Protein AF-A0A392TH66-F1 (afdb_monomer_lite)

Sequence (81 aa):
MHTEADTGNIHSPKDNVTDSQAQIPPISSPLNQPLPETNIDPYLLQPINIAYPPQTSDLPPITSETDLDTVAEGIKIAAEI

Structure (mmCIF, N/CA/C/O backbone):
data_AF-A0A392TH66-F1
#
_entry.id   AF-A0A392TH66-F1
#
loop_
_atom_site.group_PDB
_atom_site.id
_atom_site.type_symbol
_atom_site.label_atom_id
_atom_site.label_alt_id
_atom_site.label_comp_id
_atom_site.label_asym_id
_atom_site.label_entity_id
_atom_site.label_seq_id
_atom_site.pdbx_PDB_ins_code
_atom_site.Cartn_x
_atom_site.Cartn_y
_atom_site.Cartn_z
_atom_site.occupancy
_atom_site.B_iso_or_equiv
_atom_site.auth_seq_id
_atom_site.auth_comp_id
_atom_site.auth_asym_id
_atom_site.auth_atom_id
_atom_site.pdbx_PDB_model_num
ATOM 1 N N . MET A 1 1 ? 60.088 18.689 43.032 1.00 45.12 1 MET A N 1
ATOM 2 C CA . MET A 1 1 ? 59.631 19.419 41.836 1.00 45.12 1 MET A CA 1
ATOM 3 C C . MET A 1 1 ? 58.117 19.432 41.853 1.00 45.12 1 MET A C 1
ATOM 5 O O . MET A 1 1 ? 57.499 18.381 41.904 1.00 45.12 1 MET A O 1
ATOM 9 N N . HIS A 1 2 ? 57.577 20.633 41.931 1.00 45.41 2 HIS A N 1
ATOM 10 C CA . HIS A 1 2 ? 56.183 21.044 41.806 1.00 45.41 2 HIS A CA 1
ATOM 11 C C . HIS A 1 2 ? 55.894 21.281 40.322 1.00 45.41 2 HIS A C 1
ATOM 13 O O . HIS A 1 2 ? 56.578 22.104 39.713 1.00 45.41 2 HIS A O 1
ATOM 19 N N . THR A 1 3 ? 54.899 20.583 39.776 1.00 56.19 3 THR A N 1
ATOM 20 C CA . THR A 1 3 ? 54.263 20.956 38.510 1.00 56.19 3 THR A CA 1
ATOM 21 C C . THR A 1 3 ? 52.762 20.754 38.668 1.00 56.19 3 THR A C 1
ATOM 23 O O . THR A 1 3 ? 52.268 19.641 38.829 1.00 56.19 3 THR A O 1
ATOM 26 N N . GLU A 1 4 ? 52.097 21.895 38.722 1.00 53.78 4 GLU A N 1
ATOM 27 C CA . GLU A 1 4 ? 50.668 22.162 38.791 1.00 53.78 4 GLU A CA 1
ATOM 28 C C . GLU A 1 4 ? 49.960 21.607 37.544 1.00 53.78 4 GLU A C 1
ATOM 30 O O . GLU A 1 4 ? 50.422 21.805 36.420 1.00 53.78 4 GLU A O 1
ATOM 35 N N . ALA A 1 5 ? 48.867 20.865 37.735 1.00 54.12 5 ALA A N 1
ATOM 36 C CA . ALA A 1 5 ? 48.008 20.423 36.642 1.00 54.12 5 ALA A CA 1
ATOM 37 C C . ALA A 1 5 ? 46.985 21.529 36.365 1.00 54.12 5 ALA A C 1
ATOM 39 O O . ALA A 1 5 ? 45.909 21.551 36.962 1.00 54.12 5 ALA A O 1
ATOM 40 N N . ASP A 1 6 ? 47.345 22.455 35.479 1.00 50.62 6 ASP A N 1
ATOM 41 C CA . ASP A 1 6 ? 46.440 23.482 34.965 1.00 50.62 6 ASP A CA 1
ATOM 42 C C . ASP A 1 6 ? 45.396 22.806 34.057 1.00 50.62 6 ASP A C 1
ATOM 44 O O . ASP A 1 6 ? 45.581 22.605 32.854 1.00 50.62 6 ASP A O 1
ATOM 48 N N . THR A 1 7 ? 44.327 22.307 34.682 1.00 52.00 7 THR A N 1
ATOM 49 C CA . THR A 1 7 ? 43.176 21.735 33.985 1.00 52.00 7 THR A CA 1
ATOM 50 C C . THR A 1 7 ? 42.379 22.895 33.424 1.00 52.00 7 THR A C 1
ATOM 52 O O . THR A 1 7 ? 41.621 23.552 34.136 1.00 52.00 7 THR A O 1
ATOM 55 N N . GLY A 1 8 ? 42.597 23.135 32.131 1.00 46.56 8 GLY A N 1
ATOM 56 C CA . GLY A 1 8 ? 41.903 24.132 31.338 1.00 46.56 8 GLY A CA 1
ATOM 57 C C . GLY A 1 8 ? 40.408 24.148 31.635 1.00 46.56 8 GLY A C 1
ATOM 58 O O . GLY A 1 8 ? 39.697 23.161 31.458 1.00 46.56 8 GLY A O 1
ATOM 59 N N . ASN A 1 9 ? 39.962 25.311 32.094 1.00 53.28 9 ASN A N 1
ATOM 60 C CA . ASN A 1 9 ? 38.577 25.732 32.187 1.00 53.28 9 ASN A CA 1
ATOM 61 C C . ASN A 1 9 ? 37.875 25.527 30.832 1.00 53.28 9 ASN A C 1
ATOM 63 O O . ASN A 1 9 ? 37.933 26.385 29.950 1.00 53.28 9 ASN A O 1
ATOM 67 N N . ILE A 1 10 ? 37.217 24.381 30.659 1.00 53.41 10 ILE A N 1
ATOM 68 C CA . ILE A 1 10 ? 36.289 24.163 29.554 1.00 53.41 10 ILE A CA 1
ATOM 69 C C . ILE A 1 10 ? 34.921 24.606 30.055 1.00 53.41 10 ILE A C 1
ATOM 71 O O . ILE A 1 10 ? 34.211 23.871 30.744 1.00 53.41 10 ILE A O 1
ATOM 75 N N . HIS A 1 11 ? 34.585 25.854 29.741 1.00 51.34 11 HIS A N 1
ATOM 76 C CA . HIS A 1 11 ? 33.251 26.408 29.898 1.00 51.34 11 HIS A CA 1
ATOM 77 C C . HIS A 1 11 ? 32.233 25.465 29.249 1.00 51.34 11 HIS A C 1
ATOM 79 O O . HIS A 1 11 ? 32.066 25.458 28.032 1.00 51.34 11 HIS A O 1
ATOM 85 N N . SER A 1 12 ? 31.552 24.661 30.064 1.00 55.75 12 SER A N 1
ATOM 86 C CA . SER A 1 12 ? 30.362 23.951 29.610 1.00 55.75 12 SER A CA 1
ATOM 87 C C . SER A 1 12 ? 29.269 24.998 29.398 1.00 55.75 12 SER A C 1
ATOM 89 O O . SER A 1 12 ? 28.953 25.727 30.348 1.00 55.75 12 SER A O 1
ATOM 91 N N . PRO A 1 13 ? 28.693 25.122 28.189 1.00 54.00 13 PRO A N 1
ATOM 92 C CA . PRO A 1 13 ? 27.479 25.893 28.019 1.00 54.00 13 PRO A CA 1
ATOM 93 C C . PRO A 1 13 ? 26.437 25.271 28.945 1.00 54.00 13 PRO A C 1
ATOM 95 O O . PRO A 1 13 ? 26.193 24.066 28.896 1.00 54.00 13 PRO A O 1
ATOM 98 N N . LYS A 1 14 ? 25.861 26.091 29.824 1.00 51.69 14 LYS A N 1
ATOM 99 C CA . LYS A 1 14 ? 24.608 25.777 30.507 1.00 51.69 14 LYS A CA 1
ATOM 100 C C . LYS A 1 14 ? 23.546 25.683 29.415 1.00 51.69 14 LYS A C 1
ATOM 102 O O . LYS A 1 14 ? 22.876 26.670 29.130 1.00 51.69 14 LYS A O 1
ATOM 107 N N . ASP A 1 15 ? 23.465 24.531 28.758 1.00 46.88 15 ASP A N 1
ATOM 108 C CA . ASP A 1 15 ? 22.288 24.193 27.983 1.00 46.88 15 ASP A CA 1
ATOM 109 C C . ASP A 1 15 ? 21.169 24.036 29.005 1.00 46.88 15 ASP A C 1
ATOM 111 O O . ASP A 1 15 ? 21.188 23.182 29.897 1.00 46.88 15 ASP A O 1
ATOM 115 N N . ASN A 1 16 ? 20.271 25.003 28.946 1.00 55.59 16 ASN A N 1
ATOM 116 C CA . ASN A 1 16 ? 19.013 25.027 29.638 1.00 55.59 16 ASN A CA 1
ATOM 117 C C . ASN A 1 16 ? 18.129 23.935 29.034 1.00 55.59 16 ASN A C 1
ATOM 119 O O . ASN A 1 16 ? 17.117 24.225 28.393 1.00 55.59 16 ASN A O 1
ATOM 123 N N . VAL A 1 17 ? 18.465 22.676 29.312 1.00 47.12 17 VAL A N 1
ATOM 124 C CA . VAL A 1 17 ? 17.491 21.598 29.236 1.00 47.12 17 VAL A CA 1
ATOM 125 C C . VAL A 1 17 ? 16.420 21.979 30.243 1.00 47.12 17 VAL A C 1
ATOM 127 O O . VAL A 1 17 ? 16.544 21.799 31.453 1.00 47.12 17 VAL A O 1
ATOM 130 N N . THR A 1 18 ? 15.389 22.640 29.729 1.00 51.50 18 THR A N 1
ATOM 131 C CA . THR A 1 18 ? 14.124 22.767 30.412 1.00 51.50 18 THR A CA 1
ATOM 132 C C . THR A 1 18 ? 13.639 21.338 30.471 1.00 51.50 18 THR A C 1
ATOM 134 O O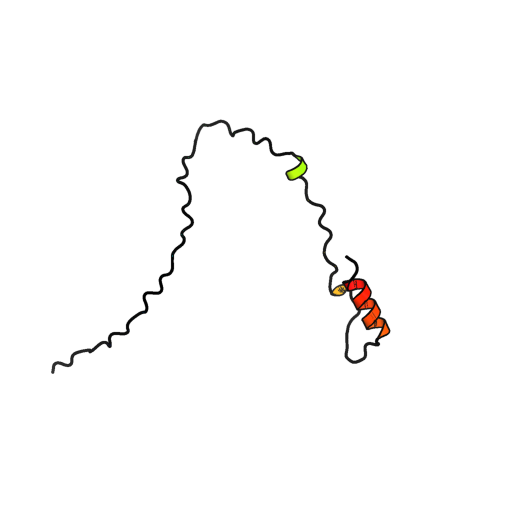 . THR A 1 18 ? 13.019 20.852 29.527 1.00 51.50 18 THR A O 1
ATOM 137 N N . ASP A 1 19 ? 13.984 20.645 31.553 1.00 51.22 19 ASP A N 1
ATOM 138 C CA . ASP A 1 19 ? 13.271 19.463 31.987 1.00 51.22 19 ASP A CA 1
ATOM 139 C C . ASP A 1 19 ? 11.836 19.933 32.235 1.00 51.22 19 ASP A C 1
ATOM 141 O O . ASP A 1 19 ? 11.428 20.247 33.352 1.00 51.22 19 ASP A O 1
ATOM 145 N N . SER A 1 20 ? 11.049 20.019 31.160 1.00 59.28 20 SER A N 1
ATOM 146 C CA . SER A 1 20 ? 9.600 19.916 31.215 1.00 59.28 20 SER A CA 1
ATOM 147 C C . SER A 1 20 ? 9.302 18.480 31.622 1.00 59.28 20 SER A C 1
ATOM 149 O O . SER A 1 20 ? 8.803 17.664 30.852 1.00 59.28 20 SER A O 1
ATOM 151 N N . GLN A 1 21 ? 9.651 18.163 32.866 1.00 58.75 21 GLN A N 1
ATOM 152 C CA . GLN A 1 21 ? 8.974 17.155 33.643 1.00 58.75 21 GLN A CA 1
ATOM 153 C C . GLN A 1 21 ? 7.526 17.624 33.667 1.00 58.75 21 GLN A C 1
ATOM 155 O O . GLN A 1 21 ? 7.174 18.542 34.409 1.00 58.75 21 GLN A O 1
ATOM 160 N N . ALA A 1 22 ? 6.715 17.068 32.763 1.00 58.78 22 ALA A N 1
ATOM 161 C CA . ALA A 1 22 ? 5.276 17.223 32.806 1.00 58.78 22 ALA A CA 1
ATOM 162 C C . ALA A 1 22 ? 4.870 16.938 34.249 1.00 58.78 22 ALA A C 1
ATOM 164 O O . ALA A 1 22 ? 5.095 15.839 34.757 1.00 58.78 22 ALA A O 1
ATOM 165 N N . GLN A 1 23 ? 4.400 17.974 34.935 1.00 58.56 23 GLN A N 1
ATOM 166 C CA . GLN A 1 23 ? 4.058 17.911 36.339 1.00 58.56 23 GLN A CA 1
ATOM 167 C C . GLN A 1 23 ? 2.915 16.903 36.460 1.00 58.56 23 GLN A C 1
ATOM 169 O O . GLN A 1 23 ? 1.766 17.233 36.173 1.00 58.56 23 GLN A O 1
ATOM 174 N N . ILE A 1 24 ? 3.237 15.652 36.804 1.00 61.00 24 ILE A N 1
ATOM 175 C CA . ILE A 1 24 ? 2.223 14.639 37.076 1.00 61.00 24 ILE A CA 1
ATOM 176 C C . ILE A 1 24 ? 1.473 15.179 38.295 1.00 61.00 24 ILE A C 1
ATOM 178 O O . ILE A 1 24 ? 2.105 15.389 39.339 1.00 61.00 24 ILE A O 1
ATOM 182 N N . PRO A 1 25 ? 0.170 15.488 38.181 1.00 60.44 25 PRO A N 1
ATOM 183 C CA . PRO A 1 25 ? -0.590 15.941 39.331 1.00 60.44 25 PRO A CA 1
ATOM 184 C C . PRO A 1 25 ? -0.442 14.894 40.440 1.00 60.44 25 PRO A C 1
ATOM 186 O O . PRO A 1 25 ? -0.411 13.695 40.138 1.00 60.44 25 PRO A O 1
ATOM 189 N N . PRO A 1 26 ? -0.301 15.312 41.711 1.00 60.66 26 PRO A N 1
ATOM 190 C CA . PRO A 1 26 ? -0.185 14.366 42.805 1.00 60.66 26 PRO A CA 1
ATOM 191 C C . PRO A 1 26 ? -1.351 13.389 42.709 1.00 60.66 26 PRO A C 1
ATOM 193 O O . PRO A 1 26 ? -2.509 13.798 42.636 1.00 60.66 26 PRO A O 1
ATOM 196 N N . ILE A 1 27 ? -1.021 12.099 42.658 1.00 57.62 27 ILE A N 1
ATOM 197 C CA . ILE A 1 27 ? -1.989 11.009 42.623 1.00 57.62 27 ILE A CA 1
ATOM 198 C C . ILE A 1 27 ? -2.676 11.004 43.993 1.00 57.62 27 ILE A C 1
ATOM 200 O O . ILE A 1 27 ? -2.305 10.259 44.898 1.00 57.62 27 ILE A O 1
ATOM 204 N N . SER A 1 28 ? -3.655 11.884 44.199 1.00 56.22 28 SER A N 1
ATOM 205 C CA . SER A 1 28 ? -4.605 11.740 45.291 1.00 56.22 28 SER A CA 1
ATOM 206 C C . SER A 1 28 ? -5.488 10.567 44.908 1.00 56.22 28 SER A C 1
ATOM 208 O O . SER A 1 28 ? -6.523 10.736 44.273 1.00 56.22 28 SER A O 1
ATOM 210 N N . SER A 1 29 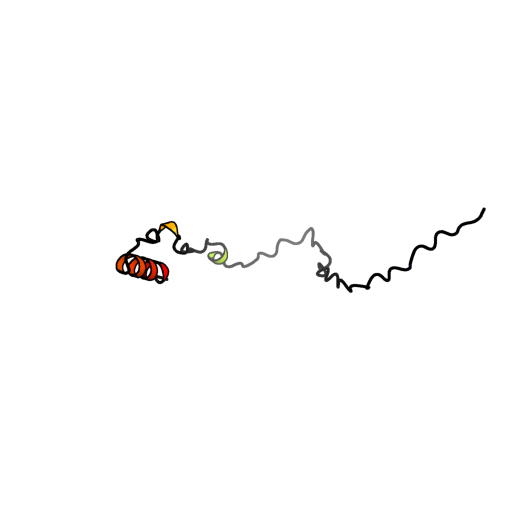? -5.009 9.363 45.200 1.00 54.28 29 SER A N 1
ATOM 211 C CA . SER A 1 29 ? -5.764 8.141 45.001 1.00 54.28 29 SER A CA 1
ATOM 212 C C . SER A 1 29 ? -6.958 8.182 45.950 1.00 54.28 29 SER A C 1
ATOM 214 O O . SER A 1 29 ? -6.754 8.179 47.171 1.00 54.28 29 SER A O 1
ATOM 216 N N . PRO A 1 30 ? -8.206 8.234 45.465 1.00 56.53 30 PRO A N 1
ATOM 217 C CA . PRO A 1 30 ? -9.322 7.955 46.330 1.00 56.53 30 PRO A CA 1
ATOM 218 C C . PRO A 1 30 ? -9.416 6.437 46.459 1.00 56.53 30 PRO A C 1
ATOM 220 O O . PRO A 1 30 ? -10.192 5.787 45.769 1.00 56.53 30 PRO A O 1
ATOM 223 N N . LEU A 1 31 ? -8.594 5.867 47.339 1.00 56.25 31 LEU A N 1
ATOM 224 C CA . LEU A 1 31 ? -8.423 4.417 47.491 1.00 56.25 31 LEU A CA 1
ATOM 225 C C . LEU A 1 31 ? -9.740 3.664 47.797 1.00 56.25 31 LEU A C 1
ATOM 227 O O . LEU A 1 31 ? -9.759 2.445 47.728 1.00 56.25 31 LEU A O 1
ATOM 231 N N . ASN A 1 32 ? -10.838 4.365 48.111 1.00 53.53 32 ASN A N 1
ATOM 232 C CA . ASN A 1 32 ? -12.139 3.778 48.447 1.00 53.53 32 ASN A CA 1
ATOM 233 C C . ASN A 1 32 ? -13.349 4.508 47.829 1.00 53.53 32 ASN A C 1
ATOM 235 O O . ASN A 1 32 ? -14.462 4.373 48.338 1.00 53.53 32 ASN A O 1
ATOM 239 N N . GLN A 1 33 ? -13.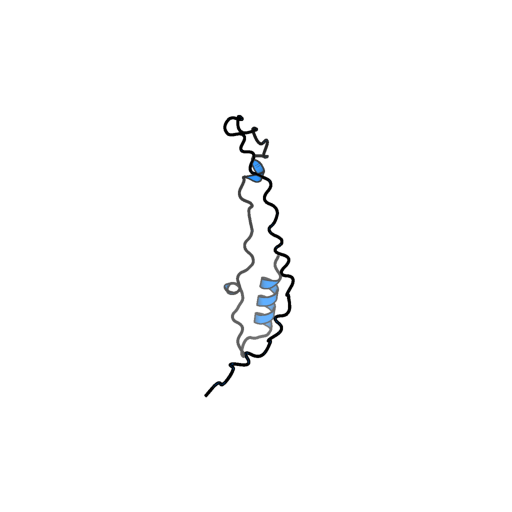174 5.316 46.780 1.00 57.03 33 GLN A N 1
ATOM 240 C CA . GLN A 1 33 ? -14.344 5.828 46.057 1.00 57.03 33 GLN A CA 1
ATOM 241 C C . GLN A 1 33 ? -14.861 4.724 45.125 1.00 57.03 33 GLN A C 1
ATOM 243 O O . GLN A 1 33 ? -14.042 4.105 44.439 1.00 57.03 33 GLN A O 1
ATOM 248 N N . PRO A 1 34 ? -16.182 4.453 45.079 1.00 64.00 34 PRO A N 1
ATOM 249 C CA . PRO A 1 34 ? -16.750 3.689 43.975 1.00 64.00 34 PRO A CA 1
ATOM 250 C C . PRO A 1 34 ? -16.228 4.320 42.688 1.00 64.00 34 PRO A C 1
ATOM 252 O O . PRO A 1 34 ? -16.279 5.549 42.572 1.00 64.00 34 PRO A O 1
ATOM 255 N N . LEU A 1 35 ? -15.670 3.513 41.777 1.00 63.28 35 LEU A N 1
ATOM 256 C CA . LEU A 1 35 ? -15.268 4.008 40.462 1.00 63.28 35 LEU A CA 1
ATOM 257 C C . LEU A 1 35 ? -16.441 4.852 39.944 1.00 63.28 35 LEU A C 1
ATOM 259 O O . LEU A 1 35 ? -17.551 4.314 39.895 1.00 63.28 35 LEU A O 1
ATOM 263 N N . PRO A 1 36 ? -16.260 6.148 39.627 1.00 63.06 36 PRO A N 1
ATOM 264 C CA . PRO A 1 36 ? -17.319 6.881 38.962 1.00 63.06 36 PRO A CA 1
ATOM 265 C C . PRO A 1 36 ? -17.654 6.072 37.715 1.00 63.06 36 PRO A C 1
ATOM 267 O O . PRO A 1 36 ? -16.760 5.796 36.908 1.00 63.06 36 PRO A O 1
ATOM 270 N N . GLU A 1 37 ? -18.903 5.609 37.621 1.00 66.88 37 GLU A N 1
ATOM 271 C CA . GLU A 1 37 ? -19.410 4.926 36.438 1.00 66.88 37 GLU A CA 1
ATOM 272 C C . GLU A 1 37 ? -19.169 5.879 35.279 1.00 66.88 37 GLU A C 1
ATOM 274 O O . GLU A 1 37 ? -19.856 6.888 35.109 1.00 66.88 37 GLU A O 1
ATOM 279 N N . THR A 1 38 ? -18.083 5.639 34.552 1.00 70.38 38 THR A N 1
ATOM 280 C CA . THR A 1 38 ? -17.723 6.517 33.461 1.00 70.38 38 THR A CA 1
ATOM 281 C C . THR A 1 38 ? -18.752 6.208 32.394 1.00 70.38 38 THR A C 1
ATOM 283 O O . THR A 1 38 ? -18.788 5.092 31.877 1.00 70.38 38 THR A O 1
ATOM 286 N N . ASN A 1 39 ? -19.625 7.174 32.115 1.00 77.75 39 ASN A N 1
ATOM 287 C CA . ASN A 1 39 ? -20.609 7.108 31.041 1.00 77.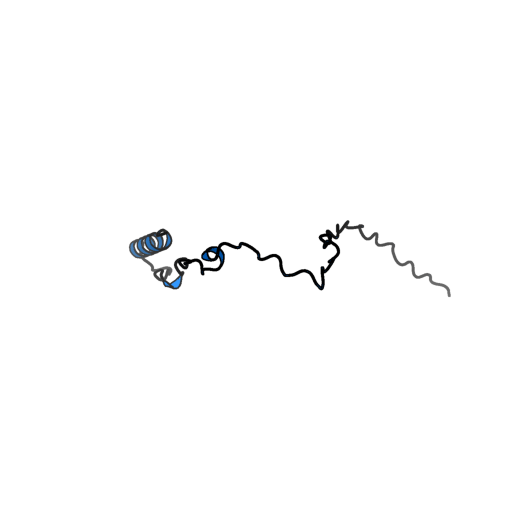75 39 ASN A CA 1
ATOM 288 C C . ASN A 1 39 ? -19.873 7.241 29.696 1.00 77.75 39 ASN A C 1
ATOM 290 O O . ASN A 1 39 ? -20.023 8.222 28.975 1.00 77.75 39 ASN A O 1
ATOM 294 N N . ILE A 1 40 ? -18.962 6.305 29.418 1.00 82.69 40 ILE A N 1
ATOM 295 C CA . ILE A 1 40 ? -18.347 6.166 28.107 1.00 82.69 40 ILE A CA 1
ATOM 296 C C . ILE A 1 40 ? -19.420 5.563 27.222 1.00 82.69 40 ILE A C 1
ATOM 298 O O . ILE A 1 40 ? -19.993 4.524 27.556 1.00 82.69 40 ILE A O 1
ATOM 302 N N . ASP A 1 41 ? -19.683 6.221 26.100 1.00 83.75 41 ASP A N 1
ATOM 303 C CA . ASP A 1 41 ? -20.509 5.641 25.058 1.00 83.75 41 ASP A CA 1
ATOM 304 C C . ASP A 1 41 ? -19.910 4.273 24.665 1.00 83.75 41 ASP A C 1
ATOM 306 O O . ASP A 1 41 ? -18.753 4.223 24.232 1.00 83.75 41 ASP A O 1
ATOM 310 N N . PRO A 1 42 ? -20.645 3.155 24.815 1.00 82.44 42 PRO A N 1
ATOM 311 C CA . PRO A 1 42 ? -20.148 1.831 24.451 1.00 82.44 42 PRO A CA 1
ATOM 312 C C . PRO A 1 42 ? -19.681 1.749 22.989 1.00 82.44 42 PRO A C 1
ATOM 314 O O . PRO A 1 42 ? -18.816 0.929 22.677 1.00 82.44 42 PRO A O 1
ATOM 317 N N . TYR A 1 43 ? -20.171 2.622 22.100 1.00 85.25 43 TYR A N 1
ATOM 318 C CA . TYR A 1 43 ? -19.694 2.728 20.720 1.00 85.25 43 TYR A CA 1
ATOM 319 C C . TYR A 1 43 ? -18.249 3.227 20.604 1.00 85.25 43 TYR A C 1
ATOM 321 O O . TYR A 1 43 ? -17.609 2.968 19.592 1.00 85.25 43 TYR A O 1
ATOM 329 N N . LEU A 1 44 ? -17.686 3.895 21.609 1.00 82.44 44 LEU A N 1
ATOM 330 C CA . LEU A 1 44 ? -16.272 4.293 21.602 1.00 82.44 44 LEU A CA 1
ATOM 331 C C . LEU A 1 44 ? -15.325 3.131 21.921 1.00 82.44 44 LEU A C 1
ATOM 333 O O . LEU A 1 44 ? -14.125 3.231 21.682 1.00 82.44 44 LEU A O 1
ATOM 337 N N . LEU A 1 45 ? -15.858 2.031 22.454 1.00 83.62 45 LEU A N 1
ATOM 338 C CA . LEU A 1 45 ? -15.112 0.798 22.709 1.00 83.62 45 LEU A CA 1
ATOM 339 C C . LEU A 1 45 ? -15.198 -0.178 21.533 1.00 83.62 45 LEU A C 1
ATOM 341 O O . LEU A 1 45 ? -14.517 -1.206 21.535 1.00 83.62 45 LEU A O 1
ATOM 345 N N . GLN A 1 46 ? -16.036 0.124 20.538 1.00 84.31 46 GLN A N 1
ATOM 346 C CA . GLN A 1 46 ? -16.114 -0.691 19.340 1.00 84.31 46 GLN A CA 1
ATOM 347 C C . GLN A 1 46 ? -14.829 -0.496 18.516 1.00 84.31 46 GLN A C 1
ATOM 349 O O . GLN A 1 46 ? -14.352 0.634 18.372 1.00 84.31 46 GLN A O 1
ATOM 354 N N . PRO A 1 47 ? -14.252 -1.571 17.959 1.00 83.94 47 PRO A N 1
ATOM 355 C CA . PRO A 1 47 ? -13.147 -1.440 17.025 1.00 83.94 47 PRO A CA 1
ATOM 356 C C . PRO A 1 47 ? -13.547 -0.538 15.854 1.00 83.94 47 PRO A C 1
ATOM 358 O O . PRO A 1 47 ? -14.608 -0.713 15.255 1.00 83.94 47 PRO A O 1
ATOM 361 N N . ILE A 1 48 ? -12.690 0.422 15.515 1.00 83.81 48 ILE A N 1
ATOM 362 C CA . ILE A 1 48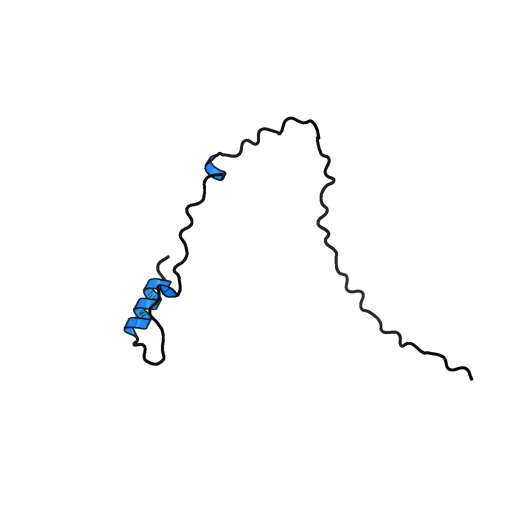 ? -12.862 1.214 14.298 1.00 83.81 48 ILE A CA 1
ATOM 363 C C . ILE A 1 48 ? -12.542 0.294 13.118 1.00 83.81 48 ILE A C 1
ATOM 365 O O . ILE A 1 48 ? -11.476 -0.320 13.085 1.00 83.81 48 ILE A O 1
ATOM 369 N N . ASN A 1 49 ? -13.448 0.208 12.142 1.00 79.56 49 ASN A N 1
ATOM 370 C CA . ASN A 1 49 ? -13.152 -0.433 10.864 1.00 79.56 49 ASN A CA 1
ATOM 371 C C . ASN A 1 49 ? -12.15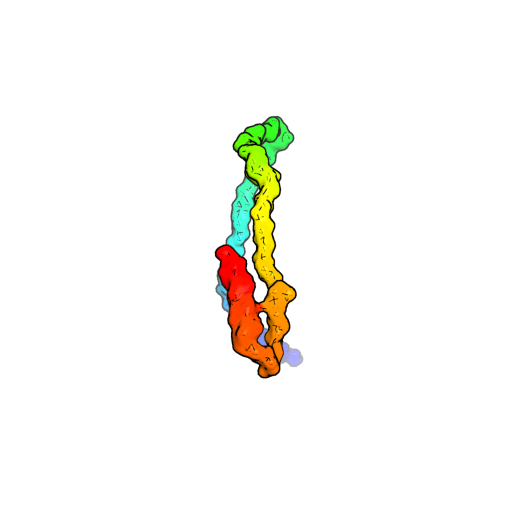5 0.448 10.107 1.00 79.56 49 ASN A C 1
ATOM 373 O O . ASN A 1 49 ? -12.544 1.389 9.417 1.00 79.56 49 ASN A O 1
ATOM 377 N N . ILE A 1 50 ? -10.866 0.177 10.283 1.00 78.44 50 ILE A N 1
ATOM 378 C CA . ILE A 1 50 ? -9.805 0.865 9.555 1.00 78.44 50 ILE A CA 1
ATOM 379 C C . ILE A 1 50 ? -9.589 0.103 8.250 1.00 78.44 50 ILE A C 1
ATOM 381 O O . ILE A 1 50 ? -9.227 -1.074 8.274 1.00 78.44 50 ILE A O 1
ATOM 385 N N . ALA A 1 51 ? -9.827 0.755 7.112 1.00 81.00 51 ALA A N 1
ATOM 386 C CA . ALA A 1 51 ? -9.313 0.249 5.849 1.00 81.00 51 ALA A CA 1
ATOM 387 C C . ALA A 1 51 ? -7.786 0.378 5.879 1.00 81.00 51 ALA A C 1
ATOM 389 O O . ALA A 1 51 ? -7.253 1.432 6.240 1.00 81.00 51 ALA A O 1
ATOM 390 N N . TYR A 1 52 ? -7.082 -0.700 5.542 1.00 81.31 52 TYR A N 1
ATOM 391 C CA . TYR A 1 52 ? -5.636 -0.631 5.393 1.00 81.31 52 TYR A CA 1
ATOM 392 C C . TYR A 1 52 ? -5.299 0.177 4.139 1.00 81.31 52 TYR A C 1
ATOM 394 O O . TYR A 1 52 ? -5.983 0.017 3.125 1.00 81.31 52 TYR A O 1
ATOM 402 N N . PRO A 1 53 ? -4.263 1.033 4.183 1.00 78.75 53 PRO A N 1
ATOM 403 C CA . PRO A 1 53 ? -3.796 1.688 2.974 1.00 78.75 53 PRO A CA 1
ATOM 404 C C . PRO A 1 53 ? -3.318 0.630 1.964 1.00 78.75 53 PRO A C 1
ATOM 406 O O . PRO A 1 53 ? -2.813 -0.422 2.392 1.00 78.75 53 PRO A O 1
ATOM 409 N N . PRO A 1 54 ? -3.427 0.910 0.652 1.00 81.69 54 PRO A N 1
ATOM 410 C CA . PRO A 1 54 ? -2.873 0.049 -0.387 1.00 81.69 54 PRO A CA 1
ATOM 411 C C . PRO A 1 54 ? -1.411 -0.289 -0.087 1.00 81.69 54 PRO A C 1
ATOM 413 O O . PRO A 1 54 ? -0.638 0.575 0.343 1.00 81.69 54 PRO A O 1
ATOM 416 N N . GLN A 1 55 ? -1.028 -1.549 -0.265 1.00 86.12 55 GLN A N 1
ATOM 417 C CA . GLN A 1 55 ? 0.349 -1.979 -0.061 1.00 86.12 55 GLN A CA 1
ATOM 418 C C . GLN A 1 55 ? 1.144 -1.791 -1.351 1.00 86.12 55 GLN A C 1
ATOM 420 O O . GLN A 1 55 ? 0.624 -1.889 -2.458 1.00 86.12 55 GLN A O 1
ATOM 425 N N . THR A 1 56 ? 2.450 -1.569 -1.233 1.00 83.50 56 THR A N 1
ATOM 426 C CA . THR A 1 56 ? 3.320 -1.439 -2.414 1.00 83.50 56 THR A CA 1
ATOM 427 C C . THR A 1 56 ? 3.420 -2.733 -3.222 1.00 83.50 56 THR A C 1
ATOM 429 O O . THR A 1 56 ? 3.752 -2.687 -4.400 1.00 83.50 56 THR A O 1
ATOM 432 N N . SER A 1 57 ? 3.109 -3.879 -2.609 1.00 86.06 57 SER A N 1
ATOM 433 C CA . SER A 1 57 ? 2.966 -5.175 -3.277 1.00 86.06 57 SER A CA 1
ATOM 434 C C . SER A 1 57 ? 1.753 -5.263 -4.202 1.00 86.06 57 SER A C 1
ATOM 436 O O . SER A 1 57 ? 1.725 -6.142 -5.058 1.00 86.06 57 SER A O 1
ATOM 438 N N . ASP A 1 58 ? 0.771 -4.375 -4.033 1.00 86.12 58 ASP A N 1
ATOM 439 C CA . ASP A 1 58 ? -0.409 -4.297 -4.897 1.00 86.12 58 ASP A CA 1
ATOM 440 C C . ASP A 1 58 ? -0.101 -3.524 -6.192 1.00 86.12 58 ASP A C 1
ATOM 442 O O . ASP A 1 58 ? -0.895 -3.535 -7.132 1.00 86.12 58 ASP A O 1
ATOM 446 N N . LEU A 1 59 ? 1.061 -2.859 -6.255 1.00 88.06 59 LEU A N 1
ATOM 447 C CA . LEU A 1 59 ? 1.532 -2.142 -7.432 1.00 88.06 59 LEU A CA 1
ATOM 448 C C . LEU A 1 59 ? 2.346 -3.065 -8.347 1.00 88.06 59 LEU A C 1
ATOM 450 O O . LEU A 1 59 ? 3.101 -3.917 -7.866 1.00 88.06 59 LEU A O 1
ATOM 454 N N . PRO A 1 60 ? 2.262 -2.876 -9.674 1.00 87.75 60 PRO A N 1
ATOM 455 C CA . PRO A 1 60 ? 3.104 -3.611 -10.600 1.00 87.75 60 PRO A CA 1
ATOM 456 C C . PRO A 1 60 ? 4.596 -3.305 -10.352 1.00 87.75 60 PRO A C 1
ATOM 458 O O . PRO A 1 60 ? 4.951 -2.173 -10.004 1.00 87.75 60 PRO A O 1
ATOM 461 N N . PRO A 1 61 ? 5.502 -4.283 -10.551 1.00 88.38 61 PRO A N 1
ATOM 462 C CA . PRO A 1 61 ? 6.936 -4.064 -10.401 1.00 88.38 61 PRO A CA 1
ATOM 463 C C . PRO A 1 61 ? 7.457 -2.995 -11.369 1.00 88.38 61 PRO A C 1
ATOM 465 O O . PRO A 1 61 ? 7.284 -3.100 -12.585 1.00 88.38 61 PRO A O 1
ATOM 468 N N . ILE A 1 62 ? 8.158 -1.994 -10.835 1.00 90.06 62 ILE A N 1
ATOM 469 C CA . ILE A 1 62 ? 8.810 -0.955 -11.638 1.00 90.06 62 ILE A CA 1
ATOM 470 C C . ILE A 1 62 ? 10.293 -1.298 -11.810 1.00 90.06 62 ILE A C 1
ATOM 472 O O . ILE A 1 62 ? 11.049 -1.395 -10.843 1.00 90.06 62 ILE A O 1
ATOM 476 N N . THR A 1 63 ? 10.705 -1.479 -13.060 1.00 91.94 63 THR A N 1
ATOM 477 C CA . THR A 1 63 ? 12.073 -1.774 -13.505 1.00 91.94 63 THR A CA 1
ATOM 478 C C . THR A 1 63 ? 12.474 -0.800 -14.617 1.00 91.94 63 THR A C 1
ATOM 480 O O . THR A 1 63 ? 11.645 -0.017 -15.079 1.00 91.94 63 THR A O 1
ATOM 483 N N . SER A 1 64 ? 13.730 -0.840 -15.075 1.00 91.75 64 SER A N 1
ATOM 484 C CA . SER A 1 64 ? 14.179 0.001 -16.200 1.00 91.75 64 SER A CA 1
ATOM 485 C C . SER A 1 64 ? 13.441 -0.283 -17.511 1.00 91.75 64 SER A C 1
ATOM 487 O O . SER A 1 64 ? 13.384 0.592 -18.368 1.00 91.75 64 SER A O 1
ATOM 489 N N . GLU A 1 65 ? 12.868 -1.480 -17.643 1.00 94.69 65 GLU A N 1
ATOM 490 C CA . GLU A 1 65 ? 12.178 -1.944 -18.849 1.00 94.69 65 GLU A CA 1
ATOM 491 C C . GLU A 1 65 ? 10.649 -1.823 -18.748 1.00 94.69 65 GLU A C 1
ATOM 493 O O . GLU A 1 65 ? 9.939 -2.264 -19.649 1.00 94.69 65 GLU A O 1
ATOM 498 N N . THR A 1 66 ? 10.119 -1.281 -17.646 1.00 93.56 66 THR A N 1
ATOM 499 C CA . THR A 1 66 ? 8.669 -1.165 -17.446 1.00 93.56 66 THR A CA 1
ATOM 500 C C . THR A 1 66 ? 8.075 -0.140 -18.416 1.00 93.56 66 THR A C 1
ATOM 502 O O . THR A 1 66 ? 8.541 0.998 -18.493 1.00 93.56 66 THR A O 1
ATOM 505 N N . ASP A 1 67 ? 7.032 -0.536 -19.149 1.00 95.00 67 ASP A N 1
ATOM 506 C CA . ASP A 1 67 ? 6.322 0.350 -20.072 1.00 95.00 67 ASP A CA 1
ATOM 507 C C . ASP A 1 67 ? 5.462 1.406 -19.349 1.00 95.00 67 ASP A C 1
ATOM 509 O O . ASP A 1 67 ? 5.143 1.306 -18.161 1.00 95.00 67 ASP A O 1
ATOM 513 N N . LEU A 1 68 ? 5.097 2.463 -20.082 1.00 94.56 68 LEU A N 1
ATOM 514 C CA . LEU A 1 68 ? 4.327 3.580 -19.527 1.00 94.56 68 LEU A CA 1
ATOM 515 C C . LEU A 1 68 ? 2.896 3.190 -19.142 1.00 94.56 68 LEU A C 1
ATOM 517 O O . LEU A 1 68 ? 2.334 3.809 -18.239 1.00 94.56 68 LEU A O 1
ATOM 521 N N . ASP A 1 69 ? 2.321 2.182 -19.795 1.00 93.00 69 ASP A N 1
ATOM 522 C CA . ASP A 1 69 ? 0.961 1.724 -19.513 1.00 93.00 69 ASP A CA 1
ATOM 523 C C . ASP A 1 69 ? 0.904 1.049 -18.133 1.00 93.00 69 ASP A C 1
ATOM 525 O O . ASP A 1 69 ? 0.025 1.347 -17.323 1.00 93.00 69 ASP A O 1
ATOM 529 N N . THR A 1 70 ? 1.915 0.244 -17.807 1.00 91.56 70 THR A N 1
ATOM 530 C CA . THR A 1 70 ? 2.109 -0.389 -16.497 1.00 91.56 70 THR A CA 1
ATOM 531 C C . THR A 1 70 ? 2.367 0.653 -15.408 1.00 91.56 70 THR A C 1
ATOM 533 O O . THR A 1 70 ? 1.839 0.554 -14.298 1.00 91.56 70 THR A O 1
ATOM 536 N N . VAL A 1 71 ? 3.144 1.699 -15.714 1.00 91.31 71 VAL A N 1
ATOM 537 C CA . VAL A 1 71 ? 3.338 2.834 -14.794 1.00 91.31 71 VAL A CA 1
ATOM 538 C C . VAL A 1 71 ? 2.010 3.547 -14.527 1.00 91.31 71 VAL A C 1
ATOM 540 O O . VAL A 1 71 ? 1.699 3.854 -13.376 1.00 91.31 71 VAL A O 1
ATOM 543 N N . ALA A 1 72 ? 1.209 3.792 -15.566 1.00 91.81 72 ALA A N 1
ATOM 544 C CA . ALA A 1 72 ? -0.091 4.442 -15.437 1.00 91.81 72 ALA A CA 1
ATOM 545 C C . ALA A 1 72 ? -1.075 3.604 -14.604 1.00 91.81 72 ALA A C 1
ATOM 547 O O . ALA A 1 72 ? -1.801 4.156 -13.774 1.00 91.81 72 ALA A O 1
ATOM 548 N N . GLU A 1 73 ? -1.068 2.281 -14.769 1.00 89.19 73 GLU A N 1
ATOM 549 C CA . GLU A 1 73 ? -1.860 1.362 -13.951 1.00 89.19 73 GLU A CA 1
ATOM 550 C C . GLU A 1 73 ? -1.437 1.407 -12.476 1.00 89.19 73 GLU A C 1
ATOM 552 O O . GLU A 1 73 ? -2.289 1.571 -11.601 1.00 89.19 73 GLU A O 1
ATOM 557 N N . GLY A 1 74 ? -0.132 1.378 -12.188 1.00 88.44 74 GLY A N 1
ATOM 558 C CA . GLY A 1 74 ? 0.380 1.520 -10.823 1.00 88.44 74 GLY A CA 1
ATOM 559 C C . GLY A 1 74 ? -0.013 2.848 -10.167 1.00 88.44 74 GLY A C 1
ATOM 560 O O . GLY A 1 74 ? -0.405 2.877 -9.002 1.00 88.44 74 GLY A O 1
ATOM 561 N N . ILE A 1 75 ? 0.009 3.954 -10.916 1.00 89.75 75 ILE A N 1
ATOM 562 C CA . ILE A 1 75 ? -0.440 5.264 -10.414 1.00 89.75 75 ILE A CA 1
ATOM 563 C C . ILE A 1 75 ? -1.940 5.251 -10.110 1.00 89.75 75 ILE A C 1
ATOM 565 O O . ILE A 1 75 ? -2.357 5.790 -9.086 1.00 89.75 75 ILE A O 1
ATOM 569 N N . LYS A 1 76 ? -2.754 4.633 -10.973 1.00 89.31 76 LYS A N 1
ATOM 570 C CA . LYS A 1 76 ? -4.200 4.514 -10.759 1.00 89.31 76 LYS A CA 1
ATOM 571 C C . LYS A 1 76 ? -4.509 3.755 -9.466 1.00 89.31 76 LYS A C 1
ATOM 573 O O . LYS A 1 76 ? -5.333 4.229 -8.694 1.00 89.31 76 LYS A O 1
ATOM 578 N N . ILE A 1 77 ? -3.826 2.636 -9.220 1.00 87.00 77 ILE A N 1
ATOM 579 C CA . ILE A 1 77 ? -3.984 1.836 -7.993 1.00 87.00 77 ILE A CA 1
ATOM 580 C C . ILE A 1 77 ? -3.563 2.649 -6.761 1.00 87.00 77 ILE A C 1
ATOM 582 O O . ILE A 1 77 ? -4.269 2.671 -5.760 1.00 87.00 77 ILE A O 1
ATOM 586 N N . ALA A 1 78 ? -2.439 3.367 -6.838 1.00 84.44 78 ALA A N 1
ATOM 587 C CA . ALA A 1 78 ? -1.946 4.182 -5.727 1.00 84.44 78 ALA A CA 1
ATOM 588 C C . ALA A 1 78 ? -2.849 5.388 -5.394 1.00 84.44 78 ALA A C 1
ATOM 590 O O . ALA A 1 78 ? -2.810 5.888 -4.270 1.00 84.44 78 ALA A O 1
ATOM 591 N N . ALA A 1 79 ? -3.623 5.877 -6.365 1.00 84.38 79 ALA A N 1
ATOM 592 C CA . ALA A 1 79 ? -4.506 7.032 -6.217 1.00 84.38 79 ALA A CA 1
ATOM 593 C C . ALA A 1 79 ? -5.943 6.669 -5.801 1.00 84.38 79 ALA A C 1
ATOM 595 O O . ALA A 1 79 ? -6.740 7.573 -5.549 1.00 84.38 79 ALA A O 1
ATOM 596 N N . GLU A 1 80 ? -6.291 5.383 -5.748 1.00 74.69 80 GLU A N 1
ATOM 597 C CA . GLU A 1 80 ? -7.610 4.911 -5.328 1.00 74.69 80 GLU A CA 1
ATOM 598 C C . GLU A 1 80 ? -7.699 4.920 -3.788 1.00 74.69 80 GLU A C 1
ATOM 600 O O . GLU A 1 80 ? -7.282 3.980 -3.113 1.00 74.69 80 GLU A O 1
ATOM 605 N N . ILE A 1 81 ? -8.197 6.035 -3.237 1.00 60.56 81 ILE A N 1
ATOM 606 C CA . ILE A 1 81 ? -8.512 6.270 -1.813 1.00 60.56 81 ILE A CA 1
ATOM 607 C C . ILE A 1 81 ? -9.843 7.004 -1.673 1.00 60.56 81 ILE A C 1
ATOM 609 O O . ILE A 1 81 ? -10.091 7.939 -2.469 1.00 60.56 81 ILE A O 1
#

Foldseek 3Di:
DDDDDPPDPPPDPPPPPVPPPVPPDPCPPPVDDDDPPPPDDVVVVDDDPDDDQDDPVVQDDDDPPDDPVSVVVRVVNNPPD

Radius of gyration: 31.39 Å; chains: 1; bounding box: 80×32×68 Å

pLDDT: mean 71.55, std 16.17, range [45.12, 95.0]

Secondary structure (DSSP, 8-state):
-----------------------PPP----TTSPPP-----GGGGSPP-PPPPPPGGGSPPP-TT--HHHHHHHHHHHH--

Organism: NCBI:txid97028